Protein AF-A0A5E4QKH6-F1 (afdb_monomer)

Solvent-accessible surface area (backbone atoms only — not comparable to full-atom values): 5611 Å² total; per-residue (Å²): 131,81,81,94,79,66,102,64,54,72,67,57,51,48,55,52,50,55,59,50,50,78,61,24,87,80,75,78,64,36,33,49,53,82,47,49,63,57,50,39,41,78,73,71,44,85,78,51,73,67,53,46,50,60,59,44,65,88,55,55,83,88,38,65,46,41,60,82,64,43,52,44,50,73,68,70,56,48,48,72,73,48,50,53,55,64,68,69,72,112

InterPro domains:
  IPR002048 EF-hand domain [PF13499] (15-74)
  IPR002048 EF-hand domain [PS50222] (11-46)
  IPR011992 EF-hand domain pair [SSF47473] (3-75)
  IPR050230 Calmodulin/Myosin light chain/Troponin C-like [PTHR23048] (7-79)

Mean predicted aligned error: 6.61 Å

pLDDT: mean 82.47, std 15.42, range [39.62, 96.75]

Radius of gyration: 12.69 Å; Cα contacts (8 Å, |Δi|>4): 65; chains: 1; bounding box: 28×30×31 Å

Foldseek 3Di:
DPPPPDPDDPVRLVVLQVLVVVQVPPPPQWHALVCLCVSLVSVPHHDDPVLSCQQCVPPDNGDIDHSVSSVCSSVSNDDPVSVCVVVVVD

Nearest PDB structures (foldseek):
  1w7i-assembly1_B  TM=7.911E-01  e=9.400E-07  Homo sapiens
  5i0i-assembly1_C  TM=7.475E-01  e=1.453E-05  Homo sapiens
  8ka1-assembly3_F  TM=7.509E-01  e=1.453E-05  Homo sapiens
  7wr3-assembly2_D  TM=7.573E-01  e=3.407E-05  Homo sapiens
  5wsu-assembly1_A  TM=7.325E-01  e=1.990E-04  Homo sapiens

Organism: NCBI:txid189913

Sequence (90 aa):
MVPKRAGYSEDQIAEFQEAFQLFDSRGDGKIHVAQIGDALRALGQNPTESDVKKCTLHLKPDERISFEVFLPIYQGNINYENFVHLIMQG

Structure (mmCIF, N/CA/C/O backbone):
data_AF-A0A5E4QKH6-F1
#
_entry.id   AF-A0A5E4QKH6-F1
#
loop_
_atom_site.group_PDB
_atom_site.id
_atom_site.type_symbol
_atom_site.label_atom_id
_atom_site.label_alt_id
_atom_site.label_comp_id
_atom_site.label_asym_id
_atom_site.label_entity_id
_atom_site.label_seq_id
_atom_site.pdbx_PDB_ins_code
_atom_site.Cartn_x
_atom_site.Cartn_y
_atom_site.Cartn_z
_atom_site.occupancy
_atom_site.B_iso_or_equiv
_atom_site.auth_seq_id
_atom_site.auth_comp_id
_atom_site.auth_asym_id
_atom_site.auth_atom_id
_atom_site.pdbx_PDB_model_num
ATOM 1 N N . MET A 1 1 ? -2.126 -16.759 18.692 1.00 43.00 1 MET A N 1
ATOM 2 C CA . MET A 1 1 ? -1.644 -15.573 19.433 1.00 43.00 1 MET A CA 1
ATOM 3 C C . MET A 1 1 ? -1.101 -14.615 18.390 1.00 43.00 1 MET A C 1
ATOM 5 O O . MET A 1 1 ? -0.118 -14.962 17.756 1.00 43.00 1 MET A O 1
ATOM 9 N N . VAL A 1 2 ? -1.787 -13.501 18.118 1.00 39.62 2 VAL A N 1
ATOM 10 C CA . VAL A 1 2 ? -1.321 -12.512 17.128 1.00 39.62 2 VAL A CA 1
ATOM 11 C C . VAL A 1 2 ? -0.030 -11.899 17.680 1.00 39.62 2 VAL A C 1
ATOM 13 O O . VAL A 1 2 ? -0.032 -11.496 18.851 1.00 39.62 2 VAL A O 1
ATOM 16 N N . PRO A 1 3 ? 1.090 -11.873 16.936 1.00 43.38 3 PRO A N 1
ATOM 17 C CA . PRO A 1 3 ? 2.308 -11.269 17.443 1.00 43.38 3 PRO A CA 1
ATOM 18 C C . PRO A 1 3 ? 2.027 -9.801 17.758 1.00 43.38 3 PRO A C 1
ATOM 20 O O . PRO A 1 3 ? 1.597 -9.011 16.921 1.00 43.38 3 PRO A O 1
ATOM 23 N N . LYS A 1 4 ? 2.248 -9.463 19.025 1.00 44.00 4 LYS A N 1
ATOM 24 C CA . LYS A 1 4 ? 2.051 -8.155 19.643 1.00 44.00 4 LYS A CA 1
ATOM 25 C C . LYS A 1 4 ? 3.098 -7.170 19.104 1.00 44.00 4 LYS A C 1
ATOM 27 O O . LYS A 1 4 ? 4.054 -6.843 19.797 1.00 44.00 4 LYS A O 1
ATOM 32 N N . ARG A 1 5 ? 2.978 -6.763 17.839 1.00 55.44 5 ARG A N 1
ATOM 33 C CA . ARG A 1 5 ? 3.853 -5.783 17.169 1.00 55.44 5 ARG A CA 1
ATOM 34 C C . ARG A 1 5 ? 3.046 -4.894 16.223 1.00 55.44 5 ARG A C 1
ATOM 36 O O . ARG A 1 5 ? 3.268 -4.872 15.023 1.00 55.44 5 ARG A O 1
ATOM 43 N N . ALA A 1 6 ? 2.099 -4.167 16.801 1.00 54.69 6 ALA A N 1
ATOM 44 C CA . ALA A 1 6 ? 1.460 -2.997 16.217 1.00 54.69 6 ALA A CA 1
ATOM 45 C C . ALA A 1 6 ? 0.732 -2.289 17.364 1.00 54.69 6 ALA A C 1
ATOM 47 O O . ALA A 1 6 ? -0.186 -2.859 17.941 1.00 54.69 6 ALA A O 1
ATOM 48 N N . GLY A 1 7 ? 1.162 -1.096 17.764 1.00 67.06 7 GLY A N 1
ATOM 49 C CA . GLY A 1 7 ? 0.519 -0.328 18.839 1.00 67.06 7 GLY A CA 1
ATOM 50 C C . GLY A 1 7 ? -0.826 0.291 18.440 1.00 67.06 7 GLY A C 1
ATOM 51 O O . GLY A 1 7 ? -1.134 1.374 18.920 1.00 67.06 7 GLY A O 1
ATOM 52 N N . TYR A 1 8 ? -1.574 -0.346 17.537 1.00 78.00 8 TYR A N 1
ATOM 53 C CA . TYR A 1 8 ? -2.830 0.154 16.983 1.00 78.00 8 TYR A CA 1
ATOM 54 C C . TYR A 1 8 ? -4.016 -0.620 17.564 1.00 78.00 8 TYR A C 1
ATOM 56 O O . TYR A 1 8 ? -3.914 -1.830 17.783 1.00 78.00 8 TYR A O 1
ATOM 64 N N . SER A 1 9 ? -5.123 0.075 17.828 1.00 87.44 9 SER A N 1
ATOM 65 C CA . SER A 1 9 ? -6.386 -0.562 18.216 1.00 87.44 9 SER A CA 1
ATOM 66 C C . SER A 1 9 ? -7.021 -1.303 17.038 1.00 87.44 9 SER A C 1
ATOM 68 O O . SER A 1 9 ? -6.679 -1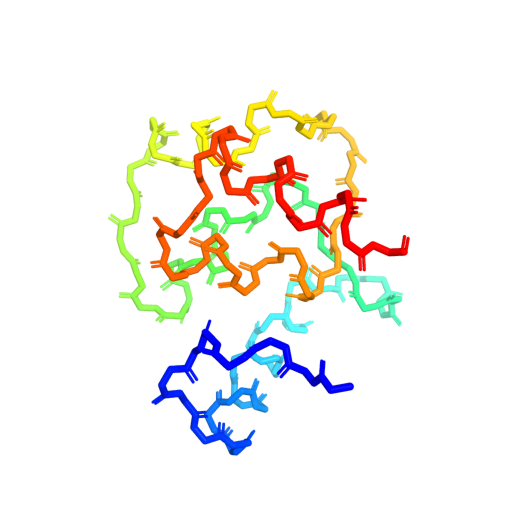.061 15.881 1.00 87.44 9 SER A O 1
ATOM 70 N N . GLU A 1 10 ? -7.974 -2.189 17.328 1.00 86.19 10 GLU A N 1
ATOM 71 C CA . GLU A 1 10 ? -8.752 -2.886 16.296 1.00 86.19 10 GLU A CA 1
ATOM 72 C C . GLU A 1 10 ? -9.459 -1.898 15.356 1.00 86.19 10 GLU A C 1
ATOM 74 O O . GLU A 1 10 ? -9.434 -2.103 14.145 1.00 86.19 10 GLU A O 1
ATOM 79 N N . ASP A 1 11 ? -9.980 -0.787 15.887 1.00 89.50 11 ASP A N 1
ATOM 80 C CA . ASP A 1 11 ? -10.596 0.277 15.085 1.00 89.50 11 ASP A CA 1
ATOM 81 C C . ASP A 1 11 ? -9.598 0.916 14.111 1.00 89.50 11 ASP A C 1
ATOM 83 O O . ASP A 1 11 ? -9.890 1.052 12.928 1.00 89.50 11 ASP A O 1
ATOM 87 N N . GLN A 1 12 ? -8.381 1.229 14.568 1.00 88.62 12 GLN A N 1
ATOM 88 C CA . GLN A 1 12 ? -7.349 1.799 13.695 1.00 88.62 12 GLN A CA 1
ATOM 89 C C . GLN A 1 12 ? -6.935 0.817 12.596 1.00 88.62 12 GLN A C 1
ATOM 91 O O . GLN A 1 12 ? -6.712 1.210 11.453 1.00 88.62 12 GLN A O 1
ATOM 96 N N . ILE A 1 13 ? -6.833 -0.473 12.930 1.00 89.19 13 ILE A N 1
ATOM 97 C CA . ILE A 1 13 ? -6.555 -1.514 11.939 1.00 89.19 13 ILE A CA 1
ATOM 98 C C . ILE A 1 13 ? -7.690 -1.603 10.911 1.00 89.19 13 ILE A C 1
ATOM 100 O O . ILE A 1 13 ? -7.401 -1.728 9.720 1.00 89.19 13 ILE A O 1
ATOM 104 N N . ALA A 1 14 ? -8.949 -1.494 11.346 1.00 90.44 14 ALA A N 1
ATOM 105 C CA . ALA A 1 14 ? -10.103 -1.477 10.455 1.00 90.44 14 ALA A CA 1
ATOM 106 C C . ALA A 1 14 ? -10.072 -0.266 9.508 1.00 90.44 14 ALA A C 1
ATOM 108 O O . ALA A 1 14 ? -10.199 -0.454 8.301 1.00 90.44 14 ALA A O 1
ATOM 109 N N . GLU A 1 15 ? -9.779 0.938 10.010 1.00 91.12 15 GLU A N 1
ATOM 110 C CA . GLU A 1 15 ? -9.644 2.145 9.179 1.00 91.12 15 GLU A CA 1
ATOM 111 C C . GLU A 1 15 ? -8.558 1.980 8.098 1.00 91.12 15 GLU A C 1
ATOM 113 O O . GLU A 1 15 ? -8.755 2.331 6.930 1.00 91.12 15 GLU A O 1
ATOM 118 N N . PHE A 1 16 ? -7.409 1.391 8.451 1.00 90.81 16 PHE A N 1
ATOM 119 C CA . PHE A 1 16 ? -6.350 1.112 7.477 1.00 90.81 16 PHE A CA 1
ATOM 120 C C . PHE A 1 16 ? -6.783 0.077 6.436 1.00 90.81 16 PHE A C 1
ATOM 122 O O . PHE A 1 16 ? -6.416 0.188 5.263 1.00 90.81 16 PHE A O 1
ATOM 129 N N . GLN A 1 17 ? -7.555 -0.927 6.850 1.00 92.06 17 GLN A N 1
ATOM 130 C CA . GLN A 1 17 ? -8.070 -1.958 5.960 1.00 92.06 17 GLN A CA 1
ATOM 131 C C . GLN A 1 17 ? -9.119 -1.397 4.991 1.00 92.06 17 GLN A C 1
ATOM 133 O O . GLN A 1 17 ? -9.090 -1.743 3.811 1.00 92.06 17 GLN A O 1
ATOM 138 N N . GLU A 1 18 ? -10.003 -0.506 5.442 1.00 92.75 18 GLU A N 1
ATOM 139 C CA . GLU A 1 18 ? -10.983 0.171 4.585 1.00 92.75 18 GLU A CA 1
ATOM 140 C C . GLU A 1 18 ? -10.293 1.034 3.523 1.00 92.75 18 GLU A C 1
ATOM 142 O O . GLU A 1 18 ? -10.593 0.924 2.333 1.00 92.75 18 GLU A O 1
ATOM 147 N N . ALA A 1 19 ? -9.294 1.827 3.914 1.00 91.56 19 ALA A N 1
ATOM 148 C CA . ALA A 1 19 ? -8.506 2.605 2.963 1.00 91.56 19 ALA A CA 1
ATOM 149 C C . ALA A 1 19 ? -7.695 1.718 1.998 1.00 91.56 19 ALA A C 1
ATOM 151 O O . ALA A 1 19 ? -7.578 2.050 0.819 1.00 91.56 19 ALA A O 1
ATOM 152 N N . PHE A 1 20 ? -7.184 0.566 2.447 1.00 93.62 20 PHE A N 1
ATOM 153 C CA . PHE A 1 20 ? -6.542 -0.426 1.577 1.00 93.62 20 PHE A CA 1
ATOM 154 C C . PHE A 1 20 ? -7.516 -1.002 0.536 1.00 93.62 20 PHE A C 1
ATOM 156 O O . PHE A 1 20 ? -7.149 -1.154 -0.631 1.00 93.62 20 PHE A O 1
ATOM 163 N N . GLN A 1 21 ? -8.765 -1.281 0.923 1.00 94.19 21 GLN A N 1
ATOM 164 C CA . GLN A 1 21 ? -9.790 -1.824 0.023 1.00 94.19 21 GLN A CA 1
ATOM 165 C C . GLN A 1 21 ? -10.145 -0.878 -1.131 1.00 94.19 21 GLN A C 1
ATOM 167 O O . GLN A 1 21 ? -10.526 -1.356 -2.196 1.00 94.19 21 GLN A O 1
ATOM 172 N N . LEU A 1 22 ? -9.937 0.437 -0.990 1.00 94.25 22 LEU A N 1
ATOM 173 C CA . LEU A 1 22 ? -10.108 1.392 -2.096 1.00 94.25 22 LEU A CA 1
ATOM 174 C C . LEU A 1 22 ? -9.197 1.088 -3.298 1.00 94.25 22 LEU A C 1
ATOM 176 O O . LEU A 1 22 ? -9.501 1.479 -4.424 1.00 94.25 22 LEU A O 1
ATOM 180 N N . PHE A 1 23 ? -8.085 0.386 -3.071 1.00 94.56 23 PHE A N 1
ATOM 181 C CA . PHE A 1 23 ? -7.131 -0.004 -4.108 1.00 94.56 23 PHE A CA 1
ATOM 182 C C . PHE A 1 23 ? -7.362 -1.429 -4.628 1.00 94.56 23 PHE A C 1
ATOM 184 O O . PHE A 1 23 ? -6.798 -1.801 -5.666 1.00 94.56 23 PHE A O 1
ATOM 191 N N . ASP A 1 24 ? -8.196 -2.225 -3.953 1.00 95.06 24 ASP A N 1
ATOM 192 C CA . ASP A 1 24 ? -8.555 -3.574 -4.381 1.00 95.06 24 ASP A CA 1
ATOM 193 C C . ASP A 1 24 ? -9.619 -3.532 -5.482 1.00 95.06 24 ASP A C 1
ATOM 195 O O . ASP A 1 24 ? -10.819 -3.691 -5.271 1.00 95.06 24 ASP A O 1
ATOM 199 N N . SER A 1 25 ? -9.143 -3.366 -6.710 1.00 92.31 25 SER A N 1
ATOM 200 C CA . SER A 1 25 ? -9.989 -3.377 -7.906 1.00 92.31 25 SER A CA 1
ATOM 201 C C . SER A 1 25 ? -10.688 -4.713 -8.191 1.00 92.31 25 SER A C 1
ATOM 203 O O . SER A 1 25 ? -11.544 -4.754 -9.076 1.00 92.31 25 SER A O 1
ATOM 205 N N . ARG A 1 26 ? -10.328 -5.813 -7.511 1.00 94.25 26 ARG A N 1
ATOM 206 C CA . ARG A 1 26 ? -10.886 -7.150 -7.788 1.00 94.25 26 ARG A CA 1
ATOM 207 C C . ARG A 1 26 ? -11.772 -7.696 -6.672 1.00 94.25 26 ARG A C 1
ATOM 209 O O . ARG A 1 26 ? -12.467 -8.679 -6.915 1.00 94.25 26 ARG A O 1
ATOM 216 N N . GLY A 1 27 ? -11.763 -7.080 -5.493 1.00 94.19 27 GLY A N 1
ATOM 217 C CA . GLY A 1 27 ? -12.566 -7.497 -4.344 1.00 94.19 27 GLY A CA 1
ATOM 218 C C . GLY A 1 27 ? -12.125 -8.828 -3.726 1.00 94.19 27 GLY A C 1
ATOM 219 O O . GLY A 1 27 ? -12.941 -9.508 -3.110 1.00 94.19 27 GLY A O 1
ATOM 220 N N . ASP A 1 28 ? -10.867 -9.235 -3.914 1.00 95.25 28 ASP A N 1
ATOM 221 C CA . ASP A 1 28 ? -10.300 -10.466 -3.338 1.00 95.25 28 ASP A CA 1
ATOM 222 C C . ASP A 1 28 ? -9.386 -10.205 -2.127 1.00 95.25 28 ASP A C 1
ATOM 224 O O . ASP A 1 28 ? -8.640 -11.090 -1.698 1.00 95.25 28 ASP A O 1
ATOM 228 N N . GLY A 1 29 ? -9.436 -8.992 -1.573 1.00 94.81 29 GLY A N 1
ATOM 229 C CA . GLY A 1 29 ? -8.679 -8.568 -0.400 1.00 94.81 29 GLY A CA 1
ATOM 230 C C . GLY A 1 29 ? -7.207 -8.288 -0.690 1.00 94.81 29 GLY A C 1
ATOM 231 O O . GLY A 1 29 ? -6.382 -8.372 0.227 1.00 94.81 29 GLY A O 1
ATOM 232 N N . LYS A 1 30 ? -6.847 -8.001 -1.950 1.00 96.75 30 LYS A N 1
ATOM 233 C CA . LYS A 1 30 ? -5.452 -7.814 -2.373 1.00 96.75 30 LYS A CA 1
ATOM 234 C C . LYS A 1 30 ? -5.259 -6.615 -3.293 1.00 96.75 30 LYS A C 1
ATOM 236 O O . LYS A 1 30 ? -6.111 -6.293 -4.114 1.00 96.75 30 LYS A O 1
ATOM 241 N N . ILE A 1 31 ? -4.070 -6.025 -3.265 1.00 96.56 31 ILE A N 1
ATOM 242 C CA . ILE A 1 31 ? -3.682 -4.949 -4.193 1.00 96.56 31 ILE A CA 1
ATOM 243 C C . ILE A 1 31 ? -2.434 -5.340 -4.965 1.00 96.56 31 ILE A C 1
ATOM 245 O O . ILE A 1 31 ? -1.644 -6.162 -4.505 1.00 96.56 31 ILE A O 1
ATOM 249 N N . HIS A 1 32 ? -2.252 -4.764 -6.147 1.00 96.50 32 HIS A N 1
ATOM 250 C CA . HIS A 1 32 ? -1.048 -4.988 -6.940 1.00 96.50 32 HIS A CA 1
ATOM 251 C C . HIS A 1 32 ? 0.173 -4.337 -6.281 1.00 96.50 32 HIS A C 1
ATOM 253 O O . HIS A 1 32 ? 0.053 -3.251 -5.714 1.00 96.50 32 HIS A O 1
ATOM 259 N N . VAL A 1 33 ? 1.364 -4.936 -6.409 1.00 94.12 33 VAL A N 1
ATOM 260 C CA . VAL A 1 33 ? 2.615 -4.361 -5.862 1.00 94.12 33 VAL A CA 1
ATOM 2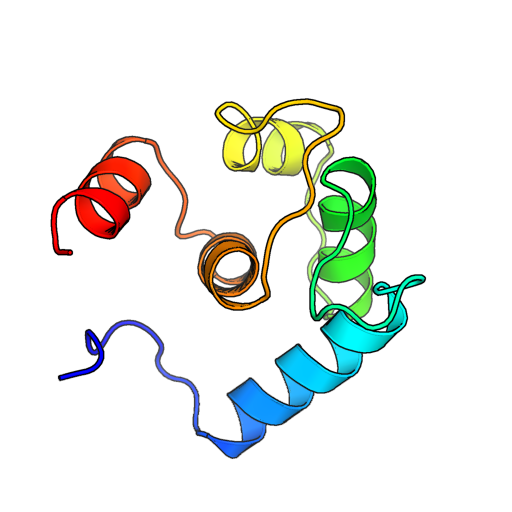61 C C . VAL A 1 33 ? 2.831 -2.916 -6.320 1.00 94.12 33 VAL A C 1
ATOM 263 O O . VAL A 1 33 ? 3.209 -2.054 -5.530 1.00 94.12 33 VAL A O 1
ATOM 266 N N . ALA A 1 34 ? 2.505 -2.625 -7.580 1.00 93.94 34 ALA A N 1
ATOM 267 C CA . ALA A 1 34 ? 2.579 -1.275 -8.143 1.00 93.94 34 ALA A CA 1
ATOM 268 C C . ALA A 1 34 ? 1.714 -0.230 -7.403 1.00 93.94 34 ALA A C 1
ATOM 270 O O . ALA A 1 34 ? 2.029 0.953 -7.461 1.00 93.94 34 ALA A O 1
ATOM 271 N N . GLN A 1 35 ? 0.657 -0.646 -6.696 1.00 95.31 35 GLN A N 1
ATOM 272 C CA . GLN A 1 35 ? -0.260 0.246 -5.975 1.00 95.31 35 GLN A CA 1
ATOM 273 C C . GLN A 1 35 ? 0.185 0.536 -4.534 1.00 95.31 35 GLN A C 1
ATOM 275 O O . GLN A 1 35 ? -0.407 1.388 -3.876 1.00 95.31 35 GLN A O 1
ATOM 280 N N . ILE A 1 36 ? 1.225 -0.135 -4.024 1.00 93.88 36 ILE A N 1
ATOM 281 C CA . ILE A 1 36 ? 1.669 0.014 -2.628 1.00 93.88 36 ILE A CA 1
ATOM 282 C C . ILE A 1 36 ? 2.056 1.463 -2.322 1.00 93.88 36 ILE A C 1
ATOM 284 O O . ILE A 1 36 ? 1.660 1.996 -1.290 1.00 93.88 36 ILE A O 1
ATOM 288 N N . GLY A 1 37 ? 2.789 2.125 -3.222 1.00 93.81 37 GLY A N 1
ATOM 289 C CA . GLY A 1 37 ? 3.186 3.522 -3.029 1.00 93.81 37 GLY A CA 1
ATOM 290 C C . GLY A 1 37 ? 1.993 4.474 -2.914 1.00 93.81 37 GLY A C 1
ATOM 291 O O . GLY A 1 37 ? 2.012 5.381 -2.085 1.00 93.81 37 GLY A O 1
ATOM 292 N N . ASP A 1 38 ? 0.945 4.246 -3.704 1.00 94.44 38 ASP A N 1
ATOM 293 C CA . ASP A 1 38 ? -0.260 5.079 -3.694 1.00 94.44 38 ASP A CA 1
ATOM 294 C C . ASP A 1 38 ? -1.126 4.803 -2.463 1.00 94.44 38 ASP A C 1
ATOM 296 O O . ASP A 1 38 ? -1.601 5.745 -1.830 1.00 94.44 38 ASP A O 1
ATOM 300 N N . ALA A 1 39 ? -1.246 3.537 -2.055 1.00 94.31 39 ALA A N 1
ATOM 301 C CA . ALA A 1 39 ? -1.935 3.153 -0.826 1.00 94.31 39 ALA A CA 1
ATOM 302 C C . ALA A 1 39 ? -1.269 3.759 0.423 1.00 94.31 39 ALA A C 1
ATOM 304 O O . ALA A 1 39 ? -1.950 4.299 1.292 1.00 94.31 39 ALA A O 1
ATOM 305 N N . LEU A 1 40 ? 0.068 3.749 0.489 1.00 92.75 40 LEU A N 1
ATOM 306 C CA . LEU A 1 40 ? 0.818 4.404 1.567 1.00 92.75 40 LEU A CA 1
ATOM 307 C C . LEU A 1 40 ? 0.530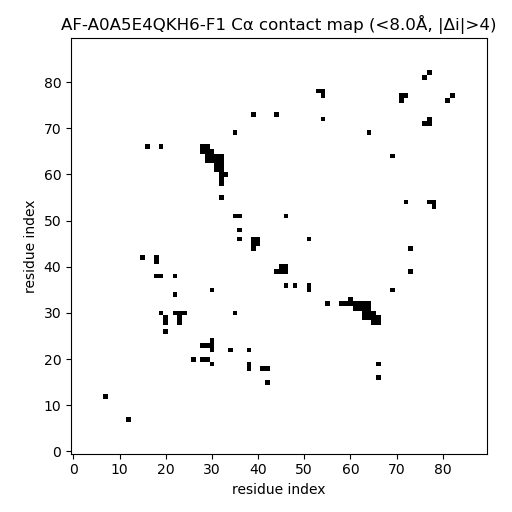 5.913 1.622 1.00 92.75 40 LEU A C 1
ATOM 309 O O . LEU A 1 40 ? 0.310 6.454 2.705 1.00 92.75 40 LEU A O 1
ATOM 313 N N . ARG A 1 41 ? 0.485 6.585 0.464 1.00 92.81 41 ARG A N 1
ATOM 314 C CA . ARG A 1 41 ? 0.186 8.025 0.376 1.00 92.81 41 ARG A CA 1
ATOM 315 C C . ARG A 1 41 ? -1.246 8.361 0.766 1.00 92.81 41 ARG A C 1
ATOM 317 O O . ARG A 1 41 ? -1.460 9.352 1.457 1.00 92.81 41 ARG A O 1
ATOM 324 N N . ALA A 1 42 ? -2.212 7.535 0.373 1.00 91.88 42 ALA A N 1
ATOM 325 C CA . ALA A 1 42 ? -3.608 7.709 0.771 1.00 91.88 42 ALA A CA 1
ATOM 326 C C . ALA A 1 42 ? -3.810 7.569 2.287 1.00 91.88 42 ALA A C 1
ATOM 328 O O . ALA A 1 42 ? -4.651 8.254 2.858 1.00 91.88 42 ALA A O 1
ATOM 329 N N . LEU A 1 43 ? -2.985 6.751 2.944 1.00 89.88 43 LEU A N 1
ATOM 330 C CA . LEU A 1 43 ? -2.934 6.620 4.402 1.00 89.88 43 LEU A CA 1
ATOM 331 C C . LEU A 1 43 ? -2.057 7.688 5.089 1.00 89.88 43 LEU A C 1
ATOM 333 O O . LEU A 1 43 ? -1.752 7.576 6.273 1.00 89.88 43 LEU A O 1
ATOM 337 N N . GLY A 1 44 ? -1.628 8.724 4.361 1.00 89.88 44 GLY A N 1
ATOM 338 C CA . GLY A 1 44 ? -0.897 9.866 4.913 1.00 89.88 44 GLY A CA 1
ATOM 339 C C . GLY A 1 44 ? 0.614 9.672 5.067 1.00 89.88 44 GLY A C 1
ATOM 340 O O . GLY A 1 44 ? 1.286 10.566 5.582 1.00 89.88 44 GLY A O 1
ATOM 341 N N . GLN A 1 45 ? 1.179 8.549 4.613 1.00 89.19 45 GLN A N 1
ATOM 342 C CA . GLN A 1 45 ? 2.635 8.389 4.533 1.00 89.19 45 GLN A CA 1
ATOM 343 C C . GLN A 1 45 ? 3.190 9.146 3.323 1.00 89.19 45 GLN A C 1
ATOM 345 O O . GLN A 1 45 ? 2.489 9.405 2.349 1.00 89.19 45 GLN A O 1
ATOM 350 N N . ASN A 1 46 ? 4.485 9.457 3.338 1.00 90.31 46 ASN A N 1
ATOM 351 C CA . ASN A 1 46 ? 5.149 10.080 2.192 1.00 90.31 46 ASN A CA 1
ATOM 352 C C . ASN A 1 46 ? 6.421 9.313 1.789 1.00 90.31 46 ASN A C 1
ATOM 354 O O . ASN A 1 46 ? 7.526 9.835 1.948 1.00 90.31 46 ASN A O 1
ATOM 358 N N . PRO A 1 47 ? 6.298 8.054 1.320 1.00 90.69 47 PRO A N 1
ATOM 359 C CA . PRO A 1 47 ? 7.456 7.258 0.940 1.00 90.69 47 PRO A CA 1
ATOM 360 C C . PRO A 1 47 ? 8.071 7.758 -0.373 1.00 90.69 47 PRO A C 1
ATOM 362 O O . PRO A 1 47 ? 7.361 8.115 -1.327 1.00 90.69 47 PRO A O 1
ATOM 365 N N . THR A 1 48 ? 9.402 7.711 -0.462 1.00 91.19 48 THR A N 1
ATOM 366 C CA . THR A 1 48 ? 10.093 7.879 -1.745 1.00 91.19 48 THR A CA 1
ATOM 367 C C . THR A 1 48 ? 9.952 6.615 -2.595 1.00 91.19 48 THR A C 1
ATOM 369 O O . THR A 1 48 ? 9.684 5.527 -2.084 1.00 91.19 48 THR A O 1
ATOM 372 N N . GLU A 1 49 ? 10.189 6.715 -3.905 1.00 90.38 49 GLU A N 1
ATOM 373 C CA . GLU A 1 49 ? 10.220 5.530 -4.777 1.00 90.38 49 GLU A CA 1
ATOM 374 C C . GLU A 1 49 ? 11.260 4.496 -4.320 1.00 9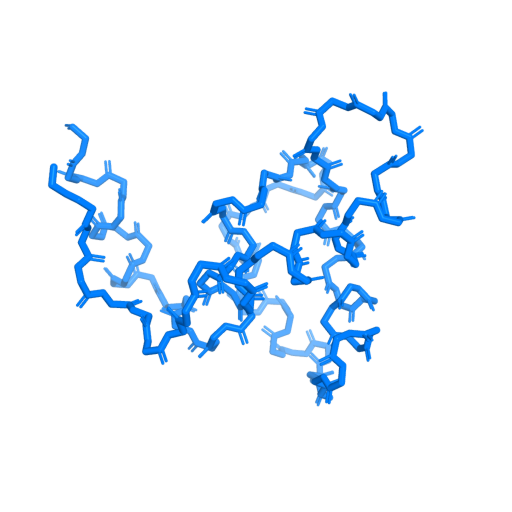0.38 49 GLU A C 1
ATOM 376 O O . GLU A 1 49 ? 11.040 3.291 -4.435 1.00 90.38 49 GLU A O 1
ATOM 381 N N . SER A 1 50 ? 12.386 4.961 -3.772 1.00 90.19 50 SER A N 1
ATOM 382 C CA . SER A 1 50 ? 13.430 4.096 -3.224 1.00 90.19 50 SER A CA 1
ATOM 383 C C . SER A 1 50 ? 12.963 3.342 -1.980 1.00 90.19 50 SER A C 1
ATOM 385 O O . SER A 1 50 ? 13.343 2.186 -1.808 1.00 90.19 50 SER A O 1
ATOM 387 N N . ASP A 1 51 ? 12.140 3.957 -1.129 1.00 88.38 51 ASP A N 1
ATOM 388 C CA . ASP A 1 51 ? 11.590 3.297 0.060 1.00 88.38 51 ASP A CA 1
ATOM 389 C C . ASP A 1 51 ? 10.598 2.208 -0.340 1.00 88.38 51 ASP A C 1
ATOM 391 O O . ASP A 1 51 ? 10.730 1.067 0.102 1.00 88.38 51 ASP A O 1
ATOM 395 N N . VAL A 1 52 ? 9.684 2.521 -1.268 1.00 89.06 52 VAL A N 1
ATOM 396 C CA . VAL A 1 52 ? 8.741 1.531 -1.810 1.00 89.06 52 VAL A CA 1
ATOM 397 C C . VAL A 1 52 ? 9.507 0.355 -2.418 1.00 89.06 52 VAL A C 1
ATOM 399 O O . VAL A 1 52 ? 9.257 -0.787 -2.044 1.00 89.06 52 VAL A O 1
ATOM 402 N N . LYS A 1 53 ? 10.513 0.619 -3.267 1.00 88.12 53 LYS A N 1
ATOM 403 C CA . LYS A 1 53 ? 11.342 -0.436 -3.879 1.00 88.12 53 LYS A CA 1
ATOM 404 C C . LYS A 1 53 ? 12.046 -1.325 -2.855 1.00 88.12 53 LYS A C 1
ATOM 406 O O . LYS A 1 53 ? 12.153 -2.525 -3.087 1.00 88.12 53 LYS A O 1
ATOM 411 N N . LYS A 1 54 ? 12.537 -0.766 -1.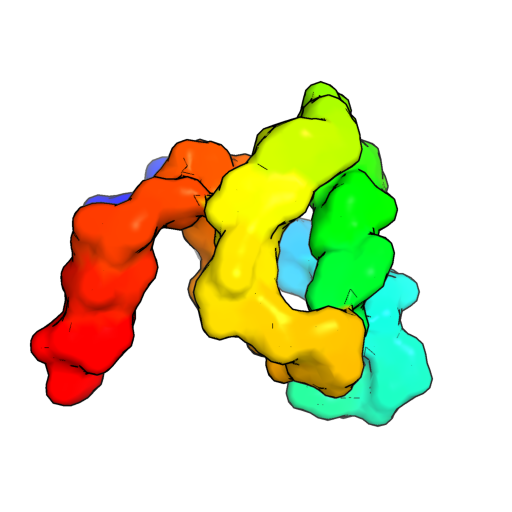743 1.00 85.88 54 LYS A N 1
ATOM 412 C CA . LYS A 1 54 ? 13.170 -1.554 -0.671 1.00 85.88 54 LYS A CA 1
ATOM 413 C C . LYS A 1 54 ? 12.165 -2.485 0.001 1.00 85.88 54 LYS A C 1
ATOM 415 O O . LYS A 1 54 ? 12.477 -3.653 0.205 1.00 85.88 54 LYS A O 1
ATOM 420 N N . CYS A 1 55 ? 10.966 -1.992 0.308 1.00 84.00 55 CYS A N 1
ATOM 421 C CA . CYS A 1 55 ? 9.927 -2.790 0.959 1.00 84.00 55 CYS A CA 1
ATOM 422 C C . CYS A 1 55 ? 9.340 -3.869 0.039 1.00 84.00 55 CYS A C 1
ATOM 424 O O . CYS A 1 55 ? 8.895 -4.907 0.521 1.00 84.00 55 CYS A O 1
ATOM 426 N N . THR A 1 56 ? 9.356 -3.647 -1.277 1.00 85.94 56 THR A N 1
ATOM 427 C CA . THR A 1 56 ? 8.803 -4.580 -2.268 1.00 85.94 56 THR A CA 1
ATOM 428 C C . THR A 1 56 ? 9.862 -5.430 -2.967 1.00 85.94 56 THR A C 1
ATOM 430 O O . THR A 1 56 ? 9.527 -6.140 -3.909 1.00 85.94 56 THR A O 1
ATOM 433 N N . LEU A 1 57 ? 11.132 -5.374 -2.544 1.00 85.94 57 LEU A N 1
ATOM 434 C CA . LEU A 1 57 ? 12.265 -6.008 -3.236 1.00 85.94 57 LEU A CA 1
ATOM 435 C C . LEU A 1 57 ? 12.088 -7.521 -3.452 1.00 85.94 57 LEU A C 1
ATOM 437 O O . LEU A 1 57 ? 12.590 -8.072 -4.428 1.00 85.94 57 LEU A O 1
ATOM 441 N N . HIS A 1 58 ? 11.387 -8.186 -2.534 1.00 83.12 58 HIS A N 1
ATOM 442 C CA . HIS A 1 58 ? 11.171 -9.636 -2.546 1.00 83.12 58 HIS A CA 1
ATOM 443 C C . HIS A 1 58 ? 9.850 -10.056 -3.199 1.00 83.12 58 HIS A C 1
ATOM 445 O O . HIS A 1 58 ? 9.590 -11.251 -3.319 1.00 83.12 58 HIS A O 1
ATOM 451 N N . LEU A 1 59 ? 9.027 -9.092 -3.612 1.00 87.25 59 LEU A N 1
ATOM 452 C CA . LEU A 1 59 ? 7.746 -9.336 -4.264 1.00 87.25 59 LEU A CA 1
ATOM 453 C C . LEU A 1 59 ? 7.929 -9.341 -5.780 1.00 87.25 59 LEU A C 1
ATOM 455 O O . LEU A 1 59 ? 8.755 -8.599 -6.323 1.00 87.25 59 LEU A O 1
ATOM 459 N N . LYS A 1 60 ? 7.146 -10.156 -6.488 1.00 90.62 60 LYS A N 1
AT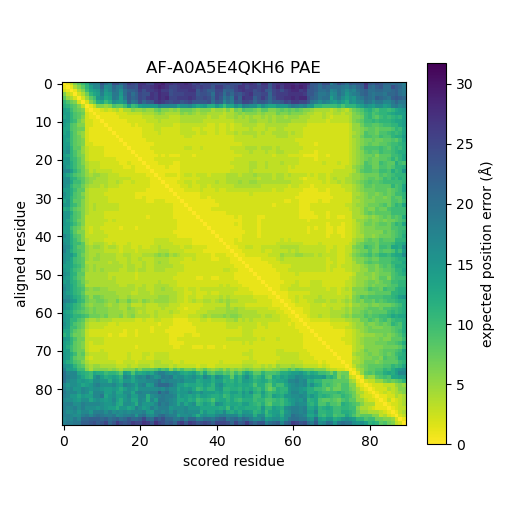OM 460 C CA . LYS A 1 60 ? 7.177 -10.141 -7.955 1.00 90.62 60 LYS A CA 1
ATOM 461 C C . LYS A 1 60 ? 6.444 -8.906 -8.492 1.00 90.62 60 LYS A C 1
ATOM 463 O O . LYS A 1 60 ? 5.475 -8.457 -7.880 1.00 90.62 60 LYS A O 1
ATOM 468 N N . PRO A 1 61 ? 6.852 -8.361 -9.653 1.00 87.88 61 PRO A N 1
ATOM 469 C CA . PRO A 1 61 ? 6.219 -7.172 -10.223 1.00 87.88 61 PRO A CA 1
ATOM 470 C C . PRO A 1 61 ? 4.709 -7.307 -10.456 1.00 87.88 61 PRO A C 1
ATOM 472 O O . PRO A 1 61 ? 3.996 -6.319 -10.320 1.00 87.88 61 PRO A O 1
ATOM 475 N N . ASP A 1 62 ? 4.239 -8.507 -10.803 1.00 89.62 62 ASP A N 1
ATOM 476 C CA . ASP A 1 62 ? 2.842 -8.864 -11.083 1.00 89.62 62 ASP A CA 1
ATOM 477 C C . ASP A 1 62 ? 2.097 -9.450 -9.866 1.00 89.62 62 ASP A C 1
ATOM 479 O O . ASP A 1 62 ? 0.945 -9.883 -9.964 1.00 89.62 62 ASP A O 1
ATOM 483 N N . GLU A 1 63 ? 2.750 -9.480 -8.704 1.00 93.00 63 GLU A N 1
ATOM 484 C CA . GLU A 1 63 ? 2.179 -10.035 -7.487 1.00 93.00 63 GLU A CA 1
ATOM 485 C C . GLU A 1 63 ? 1.085 -9.132 -6.910 1.00 93.00 63 GLU A C 1
ATOM 487 O O . GLU A 1 63 ? 1.090 -7.902 -7.046 1.00 93.00 63 GLU A O 1
ATOM 492 N N . ARG A 1 64 ? 0.129 -9.762 -6.225 1.00 94.88 64 ARG A N 1
ATOM 493 C CA . ARG A 1 64 ? -0.896 -9.071 -5.447 1.00 94.88 64 ARG A CA 1
ATOM 494 C C . ARG A 1 64 ? -0.784 -9.482 -3.990 1.00 94.88 64 ARG A C 1
ATOM 496 O O . ARG A 1 64 ? -0.820 -10.674 -3.688 1.00 94.88 64 ARG A O 1
ATOM 503 N N . ILE A 1 65 ? -0.676 -8.500 -3.104 1.00 93.12 65 ILE A N 1
ATOM 504 C CA . ILE A 1 65 ? -0.448 -8.713 -1.674 1.00 93.12 65 ILE A CA 1
ATOM 505 C C . ILE A 1 65 ? -1.720 -8.483 -0.865 1.00 93.12 65 ILE A C 1
ATOM 507 O O . ILE A 1 65 ? -2.539 -7.643 -1.234 1.00 93.12 65 ILE A O 1
ATOM 511 N N . SER A 1 66 ? -1.882 -9.228 0.229 1.00 94.25 66 SER A N 1
ATOM 512 C CA . SER A 1 66 ? -2.974 -9.030 1.187 1.00 94.25 66 SER A CA 1
ATOM 513 C C . SER A 1 66 ? -2.684 -7.870 2.139 1.00 94.25 66 SER A C 1
ATOM 515 O O . SER A 1 66 ? -1.545 -7.413 2.273 1.00 94.25 66 SER A O 1
ATOM 517 N N . PHE A 1 67 ? -3.719 -7.434 2.856 1.00 91.75 67 PHE A N 1
ATOM 518 C CA . PHE A 1 67 ? -3.585 -6.428 3.907 1.00 91.75 67 PHE A CA 1
ATOM 519 C C . PHE A 1 67 ? -2.572 -6.829 4.999 1.00 91.75 67 PHE A C 1
ATOM 521 O O . PHE A 1 67 ? -1.805 -5.991 5.462 1.00 91.75 67 PHE A O 1
ATOM 528 N N . GLU A 1 68 ? -2.490 -8.115 5.352 1.00 88.50 68 GLU A N 1
ATOM 529 C CA . GLU A 1 68 ? -1.534 -8.631 6.348 1.00 88.50 68 GLU A CA 1
ATOM 530 C C . GLU A 1 68 ? -0.069 -8.433 5.936 1.00 88.50 68 GLU A C 1
ATOM 532 O O . GLU A 1 68 ? 0.791 -8.213 6.786 1.00 88.50 68 GLU A O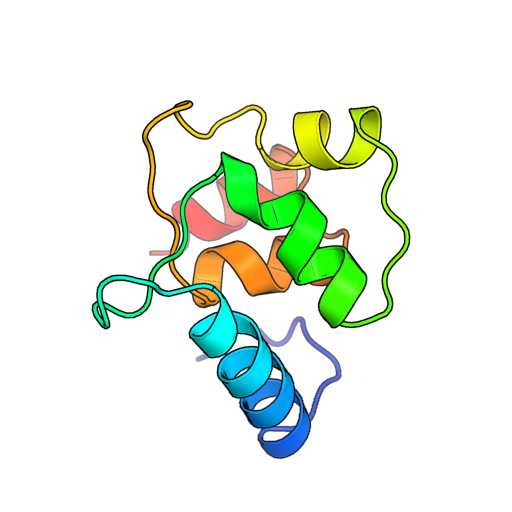 1
ATOM 537 N N . VAL A 1 69 ? 0.216 -8.471 4.630 1.00 88.06 69 VAL A N 1
ATOM 538 C CA . VAL A 1 69 ? 1.549 -8.179 4.080 1.00 88.06 69 VAL A CA 1
ATOM 539 C C . VAL A 1 69 ? 1.773 -6.669 3.978 1.00 88.06 69 VAL A C 1
ATOM 541 O O . VAL A 1 69 ? 2.882 -6.187 4.199 1.00 88.06 69 VAL A O 1
ATOM 544 N N . PHE A 1 70 ? 0.725 -5.904 3.671 1.00 90.31 70 PHE A N 1
ATOM 545 C CA . PHE A 1 70 ? 0.795 -4.450 3.543 1.00 90.31 70 PHE A CA 1
ATOM 546 C C . PHE A 1 70 ? 0.997 -3.729 4.884 1.00 90.31 70 PHE A C 1
ATOM 548 O O . PHE A 1 70 ? 1.791 -2.795 4.963 1.00 90.31 70 PHE A O 1
ATOM 555 N N . LEU A 1 71 ? 0.320 -4.154 5.951 1.00 88.19 71 LEU A N 1
ATOM 556 C CA . LEU A 1 71 ? 0.373 -3.500 7.260 1.00 88.19 71 LEU A CA 1
ATOM 557 C C . LEU A 1 71 ? 1.806 -3.312 7.811 1.00 88.19 71 LEU A C 1
ATOM 559 O O . LEU A 1 71 ? 2.142 -2.198 8.218 1.00 88.19 71 LEU A O 1
ATOM 563 N N . PRO A 1 72 ? 2.698 -4.320 7.804 1.00 82.56 72 PRO A N 1
ATOM 564 C CA . PRO A 1 72 ? 4.079 -4.116 8.235 1.00 82.56 72 PRO A CA 1
ATOM 565 C C . PRO A 1 72 ? 4.892 -3.226 7.275 1.00 82.56 72 PRO A C 1
ATOM 567 O O . PRO A 1 72 ? 5.831 -2.569 7.730 1.00 82.56 72 PRO A O 1
ATOM 570 N N . ILE A 1 73 ? 4.537 -3.145 5.982 1.00 86.69 73 ILE A N 1
ATOM 571 C CA . ILE A 1 73 ? 5.121 -2.164 5.043 1.00 86.69 73 ILE A CA 1
ATOM 572 C C . ILE A 1 73 ? 4.722 -0.748 5.468 1.00 86.69 73 ILE A C 1
ATOM 574 O O . ILE A 1 73 ? 5.582 0.123 5.576 1.00 86.69 73 ILE A O 1
ATOM 578 N N . TYR A 1 74 ? 3.440 -0.535 5.775 1.00 86.44 74 TYR A N 1
ATOM 579 C CA . TYR A 1 74 ? 2.916 0.744 6.261 1.00 86.44 74 TYR A CA 1
ATOM 580 C C . TYR A 1 74 ? 3.589 1.213 7.558 1.00 86.44 74 TYR A C 1
ATOM 582 O O . TYR A 1 74 ? 3.850 2.399 7.731 1.00 86.44 74 TYR A O 1
ATOM 590 N N . GLN A 1 75 ? 3.957 0.282 8.436 1.00 81.00 75 GLN A N 1
ATOM 591 C CA . GLN A 1 75 ? 4.681 0.580 9.674 1.00 81.00 75 GLN A CA 1
ATOM 592 C C 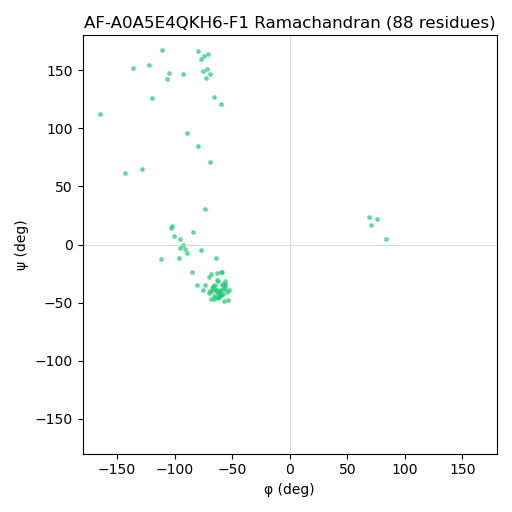. GLN A 1 75 ? 6.179 0.869 9.482 1.00 81.00 75 GLN A C 1
ATOM 594 O O . GLN A 1 75 ? 6.866 1.160 10.460 1.00 81.00 75 GLN A O 1
ATOM 599 N N . GLY A 1 76 ? 6.716 0.734 8.263 1.00 74.31 76 GLY A N 1
ATOM 600 C CA . GLY A 1 76 ? 8.155 0.840 8.002 1.00 74.31 76 GLY A CA 1
ATOM 601 C C . GLY A 1 76 ? 8.972 -0.337 8.553 1.00 74.31 76 GLY A C 1
ATOM 602 O O . GLY A 1 76 ? 10.191 -0.241 8.674 1.00 74.31 76 GLY A O 1
ATOM 603 N N . ASN A 1 77 ? 8.318 -1.454 8.887 1.00 66.19 77 ASN A N 1
ATOM 604 C CA . ASN A 1 77 ? 8.934 -2.590 9.572 1.00 66.19 77 ASN A CA 1
ATOM 605 C C . ASN A 1 77 ? 9.473 -3.667 8.619 1.00 66.19 77 ASN A C 1
ATOM 607 O O . ASN A 1 77 ? 10.033 -4.655 9.087 1.00 66.19 77 ASN A O 1
ATOM 611 N N . ILE A 1 78 ? 9.344 -3.527 7.299 1.00 63.53 78 ILE A N 1
ATOM 612 C CA . ILE A 1 78 ? 9.834 -4.548 6.362 1.00 63.53 78 ILE A CA 1
ATOM 613 C C . ILE A 1 78 ? 11.290 -4.267 5.974 1.00 63.53 78 ILE A C 1
ATOM 615 O O . ILE A 1 78 ? 11.580 -3.505 5.054 1.00 63.53 78 ILE A O 1
ATOM 619 N N . ASN A 1 79 ? 12.211 -4.926 6.680 1.00 62.34 79 ASN A N 1
ATOM 620 C CA . ASN A 1 79 ? 13.538 -5.284 6.178 1.00 62.34 79 ASN A CA 1
ATOM 621 C C . ASN A 1 79 ? 13.610 -6.819 6.010 1.00 62.34 79 ASN A C 1
ATOM 623 O O . ASN A 1 79 ? 12.726 -7.533 6.489 1.00 62.34 79 ASN A O 1
ATOM 627 N N . TYR A 1 80 ? 14.634 -7.331 5.319 1.00 57.09 80 TYR A N 1
ATOM 628 C CA . TYR A 1 80 ? 14.762 -8.769 5.025 1.00 57.09 80 TYR A CA 1
ATOM 629 C C . TYR A 1 80 ? 14.690 -9.648 6.284 1.00 57.09 80 TYR A C 1
ATOM 631 O O . TYR A 1 80 ? 13.991 -10.657 6.294 1.00 57.09 80 TYR A O 1
ATOM 639 N N . GLU A 1 81 ? 15.333 -9.213 7.370 1.00 61.97 81 GLU A N 1
ATOM 640 C CA . GLU A 1 81 ? 15.322 -9.897 8.669 1.00 61.97 81 GLU A CA 1
ATOM 641 C C . GLU A 1 81 ? 13.896 -10.036 9.234 1.00 61.97 81 GLU A C 1
ATOM 643 O O . GLU A 1 81 ? 13.495 -11.105 9.699 1.00 61.97 81 GLU A O 1
ATOM 648 N N . ASN A 1 82 ? 13.091 -8.975 9.135 1.00 63.50 82 ASN A N 1
ATOM 649 C CA . ASN A 1 82 ? 11.708 -8.974 9.604 1.00 63.50 82 ASN A CA 1
ATOM 650 C C . ASN A 1 82 ? 10.786 -9.780 8.681 1.00 63.50 82 ASN A C 1
ATOM 652 O O . ASN A 1 82 ? 9.876 -10.449 9.169 1.00 63.50 82 ASN A O 1
ATOM 656 N N . PHE A 1 83 ? 11.038 -9.773 7.368 1.00 62.44 83 PHE A N 1
ATOM 657 C CA . PHE A 1 83 ? 10.294 -10.595 6.412 1.00 62.44 83 PHE A CA 1
ATOM 658 C C . PHE A 1 83 ? 10.514 -12.092 6.668 1.00 62.44 83 PHE A C 1
ATOM 660 O O . PHE A 1 83 ? 9.545 -12.843 6.748 1.00 62.44 83 PHE A O 1
ATOM 667 N N . VAL A 1 84 ? 11.766 -12.515 6.893 1.00 63.09 84 VAL A N 1
ATOM 668 C CA . VAL A 1 84 ? 12.103 -13.905 7.250 1.00 63.09 84 VAL A CA 1
ATOM 669 C C . VAL A 1 84 ? 11.432 -14.319 8.563 1.00 63.09 84 VAL A C 1
ATOM 671 O O . VAL A 1 84 ? 10.901 -15.421 8.655 1.00 63.09 84 VAL A O 1
ATOM 674 N N . HIS A 1 85 ? 11.383 -13.440 9.567 1.00 63.69 85 HIS A N 1
ATOM 675 C CA . HIS A 1 85 ? 10.698 -13.744 10.825 1.00 63.69 85 HIS A CA 1
ATOM 676 C C . HIS A 1 85 ? 9.185 -13.949 10.646 1.00 63.69 85 HIS A C 1
ATOM 678 O O . HIS A 1 85 ? 8.621 -14.854 11.254 1.00 63.69 85 HIS A O 1
ATOM 684 N N . LEU A 1 86 ? 8.534 -13.152 9.792 1.00 58.78 86 LEU A N 1
ATOM 685 C CA . LEU A 1 86 ? 7.096 -13.266 9.528 1.00 58.78 86 LEU A CA 1
ATOM 686 C C . LEU A 1 86 ? 6.729 -14.562 8.790 1.00 58.78 86 LEU A C 1
ATOM 688 O O . LEU A 1 86 ? 5.701 -15.156 9.098 1.00 58.78 86 LEU A O 1
ATOM 692 N N . ILE A 1 87 ? 7.564 -15.024 7.853 1.00 60.91 87 ILE A N 1
ATOM 693 C CA . ILE A 1 87 ? 7.289 -16.244 7.071 1.00 60.91 87 ILE A CA 1
ATOM 694 C C . ILE A 1 87 ? 7.726 -17.541 7.772 1.00 60.91 87 ILE A C 1
ATOM 696 O O . ILE A 1 87 ? 7.197 -18.601 7.458 1.00 60.91 87 ILE A O 1
ATOM 700 N N . MET A 1 88 ? 8.682 -17.479 8.708 1.00 59.94 88 MET A N 1
ATOM 701 C 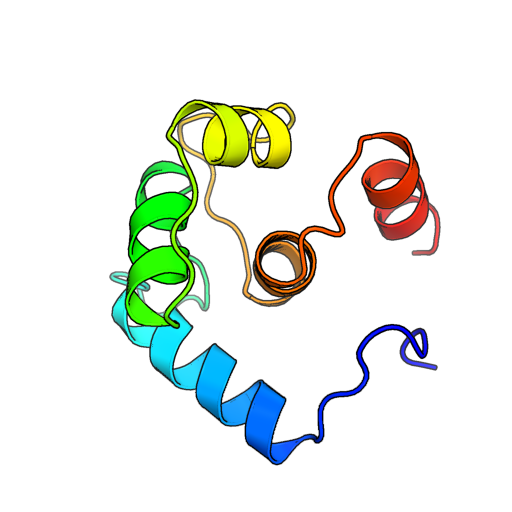CA . MET A 1 88 ? 9.214 -18.652 9.427 1.00 59.94 88 MET A CA 1
ATOM 702 C C . MET A 1 88 ? 8.472 -18.967 10.738 1.00 59.94 88 MET A C 1
ATOM 704 O O . MET A 1 88 ? 8.812 -19.940 11.407 1.00 59.94 88 MET A O 1
ATOM 708 N N . GLN A 1 89 ? 7.501 -18.142 11.142 1.00 46.62 89 GLN A N 1
ATOM 709 C CA . GLN A 1 89 ? 6.669 -18.375 12.334 1.00 46.62 89 GLN A CA 1
ATOM 710 C C . GLN A 1 89 ? 5.264 -18.920 12.017 1.00 46.62 89 GLN A C 1
ATOM 712 O O . GLN A 1 89 ? 4.391 -18.882 12.886 1.00 46.62 89 GLN A O 1
ATOM 717 N N . GLY A 1 90 ? 5.059 -19.426 10.796 1.00 47.34 90 GLY A N 1
ATOM 718 C CA . GLY A 1 90 ? 3.889 -20.224 10.415 1.00 47.34 90 GLY A CA 1
ATOM 719 C C . GLY A 1 90 ? 4.010 -21.674 10.857 1.00 47.34 90 GLY A C 1
ATOM 720 O O . GLY A 1 90 ? 5.078 -22.270 10.595 1.00 47.34 90 GLY A O 1
#

Secondary structure (DSSP, 8-state):
---S-----HHHHHHHHHHHHTT-TTSSSEEEGGGHHHHHHHTT----HHHHHHHTTTS-TT-EEEHHHHHHHHTT---HHHHHHHHHT-